Protein AF-A0A9D8V0B6-F1 (afdb_monomer)

Structure (mmCIF, N/CA/C/O backbone):
data_AF-A0A9D8V0B6-F1
#
_entry.id   AF-A0A9D8V0B6-F1
#
loop_
_atom_site.group_PDB
_atom_site.id
_atom_site.type_symbol
_atom_site.label_atom_id
_atom_site.label_alt_id
_atom_site.label_comp_id
_atom_site.label_asym_id
_atom_site.label_entity_id
_atom_site.label_seq_id
_atom_site.pdbx_PDB_ins_code
_atom_site.Cartn_x
_atom_site.Cartn_y
_atom_site.Cartn_z
_atom_site.occupancy
_atom_site.B_iso_or_equiv
_atom_site.auth_seq_id
_atom_site.auth_comp_id
_atom_site.auth_asym_id
_atom_site.auth_atom_id
_atom_site.pdbx_PDB_model_num
ATOM 1 N N . MET A 1 1 ? 6.590 4.695 -2.326 1.00 78.25 1 MET A N 1
ATOM 2 C CA . MET A 1 1 ? 5.845 3.616 -3.009 1.00 78.25 1 MET A CA 1
ATOM 3 C C . MET A 1 1 ? 5.943 3.702 -4.530 1.00 78.25 1 MET A C 1
ATOM 5 O O . MET A 1 1 ? 6.363 2.733 -5.137 1.00 78.25 1 MET A O 1
ATOM 9 N N . THR A 1 2 ? 5.655 4.849 -5.154 1.00 83.69 2 THR A N 1
ATOM 10 C CA . THR A 1 2 ? 5.760 5.031 -6.621 1.00 83.69 2 THR A CA 1
ATOM 11 C C . THR A 1 2 ? 7.143 4.721 -7.183 1.00 83.69 2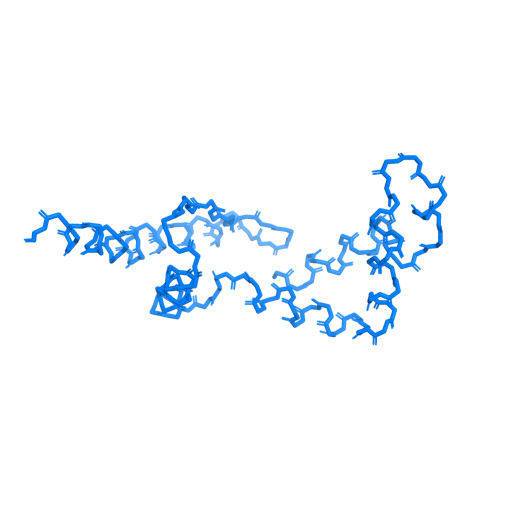 THR A C 1
ATOM 13 O O . THR A 1 2 ? 7.257 3.977 -8.146 1.00 83.69 2 THR A O 1
ATOM 16 N N . LYS A 1 3 ? 8.213 5.200 -6.534 1.00 84.50 3 LYS A N 1
ATOM 17 C CA . LYS A 1 3 ? 9.592 4.859 -6.926 1.00 84.50 3 LYS A CA 1
ATOM 18 C C . LYS A 1 3 ? 9.847 3.348 -6.923 1.00 84.50 3 LYS A C 1
ATOM 20 O O . LYS A 1 3 ? 10.489 2.849 -7.833 1.00 84.50 3 LYS A O 1
ATOM 25 N N . TYR A 1 4 ? 9.310 2.625 -5.939 1.00 84.69 4 TYR A N 1
ATOM 26 C CA . TYR A 1 4 ? 9.419 1.167 -5.890 1.00 84.69 4 TYR A CA 1
ATOM 27 C C . TYR A 1 4 ? 8.706 0.505 -7.078 1.00 84.69 4 TYR A C 1
ATOM 29 O O . TYR A 1 4 ? 9.312 -0.329 -7.742 1.00 84.69 4 TYR A O 1
ATOM 37 N N . LEU A 1 5 ? 7.483 0.930 -7.416 1.00 85.25 5 LEU A N 1
ATOM 38 C CA . LEU A 1 5 ? 6.803 0.442 -8.621 1.00 85.25 5 LEU A CA 1
ATOM 39 C C . LEU A 1 5 ? 7.656 0.661 -9.875 1.00 85.25 5 LEU A C 1
ATOM 41 O O . LEU A 1 5 ? 7.833 -0.269 -10.651 1.00 85.25 5 LEU A O 1
ATOM 45 N N . LEU A 1 6 ? 8.217 1.860 -10.054 1.00 84.00 6 LEU A N 1
ATOM 46 C CA . LEU A 1 6 ? 9.056 2.156 -11.219 1.00 84.00 6 LEU A CA 1
ATOM 47 C C . LEU A 1 6 ? 10.267 1.221 -11.299 1.00 84.00 6 LEU A C 1
ATOM 49 O O . LEU A 1 6 ? 10.571 0.731 -12.379 1.00 84.00 6 LEU A O 1
ATOM 53 N N . THR A 1 7 ? 10.900 0.899 -10.164 1.00 87.56 7 THR A N 1
ATOM 54 C CA . THR A 1 7 ? 11.999 -0.081 -10.159 1.00 87.56 7 THR A CA 1
ATOM 55 C C . THR A 1 7 ? 11.548 -1.480 -10.562 1.00 87.56 7 THR A C 1
ATOM 57 O O . THR A 1 7 ? 12.299 -2.173 -11.231 1.00 87.56 7 THR A O 1
ATOM 60 N N . VAL A 1 8 ? 10.330 -1.897 -10.200 1.00 86.06 8 VAL A N 1
ATOM 61 C CA . VAL A 1 8 ? 9.769 -3.191 -10.622 1.00 86.06 8 VAL A CA 1
ATOM 62 C C . VAL A 1 8 ? 9.477 -3.181 -12.123 1.00 86.06 8 VAL A C 1
ATOM 64 O O . VAL A 1 8 ? 9.855 -4.121 -12.817 1.00 86.06 8 VAL A O 1
ATOM 67 N N . LEU A 1 9 ? 8.855 -2.111 -12.627 1.00 84.19 9 LEU A N 1
ATOM 68 C CA . LEU A 1 9 ? 8.564 -1.945 -14.053 1.00 84.19 9 LEU A CA 1
ATOM 69 C C . LEU A 1 9 ? 9.837 -1.980 -14.902 1.00 84.19 9 LEU A C 1
ATOM 71 O O . LEU A 1 9 ? 9.864 -2.667 -15.919 1.00 84.19 9 LEU A O 1
ATOM 75 N N . ASP A 1 10 ? 10.884 -1.286 -14.454 1.00 84.69 10 ASP A N 1
ATOM 76 C CA . ASP A 1 10 ? 12.174 -1.259 -15.142 1.00 84.69 10 ASP A CA 1
ATOM 77 C C . ASP A 1 10 ? 12.919 -2.604 -14.997 1.00 84.69 10 ASP A C 1
ATOM 79 O O . ASP A 1 10 ? 13.452 -3.104 -15.980 1.00 84.69 10 ASP A O 1
ATOM 83 N N . HIS A 1 11 ? 12.928 -3.236 -13.814 1.00 86.75 11 HIS A N 1
ATOM 84 C CA . HIS A 1 11 ? 13.673 -4.483 -13.570 1.00 86.75 11 HIS A CA 1
ATOM 85 C C . HIS A 1 11 ? 13.161 -5.678 -14.381 1.00 86.75 11 HIS A C 1
ATOM 87 O O . HIS A 1 11 ? 13.962 -6.470 -14.868 1.00 86.75 11 HIS A O 1
ATOM 93 N N . TYR A 1 12 ? 11.841 -5.813 -14.507 1.00 85.06 12 TYR A N 1
ATOM 94 C CA . TYR A 1 12 ? 11.217 -6.889 -15.284 1.00 85.06 12 TYR A CA 1
ATOM 95 C C . TYR A 1 12 ? 10.964 -6.503 -16.744 1.00 85.06 12 TYR A C 1
ATOM 97 O O . TYR A 1 12 ? 10.390 -7.294 -17.493 1.00 85.06 12 TYR A O 1
ATOM 105 N N . GLU A 1 13 ? 11.358 -5.287 -17.134 1.00 85.19 13 GLU A N 1
ATOM 106 C CA . GLU A 1 13 ? 11.129 -4.735 -18.466 1.00 85.19 13 GLU A CA 1
ATOM 107 C C . GLU A 1 13 ? 9.648 -4.838 -18.876 1.00 85.19 13 GLU A C 1
ATOM 109 O O . GLU A 1 13 ? 9.316 -5.198 -19.998 1.00 85.19 13 GLU A O 1
ATOM 114 N N . PHE A 1 14 ? 8.723 -4.502 -17.970 1.00 80.56 14 PHE A N 1
ATOM 115 C CA . PHE A 1 14 ? 7.275 -4.698 -18.165 1.00 80.56 14 PHE A CA 1
ATOM 116 C C . PHE A 1 14 ? 6.667 -3.940 -19.362 1.00 80.56 14 PHE A C 1
ATOM 118 O O . PHE A 1 14 ? 5.504 -4.149 -19.681 1.00 80.56 14 PHE A O 1
ATOM 125 N N . ALA A 1 15 ? 7.421 -3.051 -20.014 1.00 77.50 15 ALA A N 1
ATOM 126 C CA . ALA A 1 15 ? 7.031 -2.376 -21.254 1.00 77.50 15 ALA A CA 1
ATOM 127 C C . ALA A 1 15 ? 7.622 -3.030 -22.529 1.00 77.50 15 ALA A C 1
ATOM 129 O O . ALA A 1 15 ? 7.427 -2.506 -23.632 1.00 77.50 15 ALA A O 1
ATOM 130 N N . GLY A 1 16 ? 8.374 -4.124 -22.389 1.00 78.81 16 GLY A N 1
ATOM 131 C CA . GLY A 1 16 ? 8.965 -4.903 -23.477 1.00 78.81 16 GLY A CA 1
ATOM 132 C C . GLY A 1 16 ? 7.979 -5.898 -24.094 1.00 78.81 16 GLY A C 1
ATOM 133 O O . GLY A 1 16 ? 6.979 -6.268 -23.484 1.00 78.81 16 GLY A O 1
ATOM 134 N N . ASP A 1 17 ? 8.250 -6.330 -25.326 1.00 81.25 17 ASP A N 1
ATOM 135 C CA . ASP A 1 17 ? 7.358 -7.246 -26.054 1.00 81.25 17 ASP A CA 1
ATOM 136 C C . ASP A 1 17 ? 7.561 -8.726 -25.676 1.00 81.25 17 ASP A C 1
ATOM 138 O O . ASP A 1 17 ? 6.714 -9.558 -25.986 1.00 81.25 17 ASP A O 1
ATOM 142 N N . HIS A 1 18 ? 8.626 -9.065 -24.938 1.00 82.94 18 HIS A N 1
ATOM 143 C CA . HIS A 1 18 ? 8.968 -10.446 -24.562 1.00 82.94 18 HIS A CA 1
ATOM 144 C C . HIS A 1 18 ? 7.928 -11.132 -23.671 1.00 82.94 18 HIS A C 1
ATOM 146 O O . HIS A 1 18 ? 7.881 -12.359 -23.635 1.00 82.94 18 HIS A O 1
ATOM 152 N N . LEU A 1 19 ? 7.095 -10.369 -22.956 1.00 82.44 19 LEU A N 1
ATOM 153 C CA . LEU A 1 19 ? 6.037 -10.929 -22.110 1.00 82.44 19 LEU A CA 1
ATOM 154 C C . LEU A 1 19 ? 4.848 -11.465 -22.918 1.00 82.44 19 LEU A C 1
ATOM 156 O O . LEU A 1 19 ? 4.150 -12.348 -22.430 1.00 82.44 19 LEU A O 1
ATOM 160 N N . LYS A 1 20 ? 4.632 -10.980 -24.149 1.00 80.00 20 LYS A N 1
ATOM 161 C CA . LYS A 1 20 ? 3.530 -11.437 -25.017 1.00 80.00 20 LYS A CA 1
ATOM 162 C C . LYS A 1 20 ? 3.723 -12.882 -25.471 1.00 80.00 20 LYS A C 1
ATOM 164 O O . LYS A 1 20 ? 2.763 -13.641 -25.531 1.00 80.00 20 LYS A O 1
ATOM 169 N N . ASP A 1 21 ? 4.969 -13.253 -25.746 1.00 81.25 21 ASP A N 1
ATOM 170 C CA . ASP A 1 21 ? 5.330 -14.583 -26.241 1.00 81.25 21 ASP A CA 1
ATOM 171 C C . ASP A 1 21 ? 5.704 -15.555 -25.106 1.00 81.25 21 ASP A C 1
ATOM 173 O O . ASP A 1 21 ? 5.956 -16.742 -25.335 1.00 81.25 21 ASP A O 1
ATOM 177 N N . ALA A 1 22 ? 5.753 -15.067 -23.862 1.00 84.19 22 ALA A N 1
ATOM 178 C CA . ALA A 1 22 ? 6.090 -15.865 -22.695 1.00 84.19 22 ALA A CA 1
ATOM 179 C C . ALA A 1 22 ? 4.871 -16.657 -22.202 1.00 84.19 22 ALA A C 1
ATOM 181 O O . ALA A 1 22 ? 3.872 -16.101 -21.746 1.00 84.19 22 ALA A O 1
ATOM 182 N N . LYS A 1 23 ? 4.987 -17.989 -22.235 1.00 88.00 23 LYS A N 1
ATOM 183 C CA . LYS A 1 23 ? 3.933 -18.905 -21.785 1.00 88.00 23 LYS A CA 1
ATOM 184 C C . LYS A 1 23 ? 3.531 -18.627 -20.332 1.00 88.00 23 LYS A C 1
ATOM 186 O O . LYS A 1 23 ? 4.364 -18.734 -19.431 1.00 88.00 23 LYS A O 1
ATOM 191 N N . GLY A 1 24 ? 2.248 -18.361 -20.104 1.00 85.94 24 GLY A N 1
ATOM 192 C CA . GLY A 1 24 ? 1.682 -18.037 -18.790 1.00 85.94 24 GLY A CA 1
ATOM 193 C C . GLY A 1 24 ? 1.780 -16.558 -18.399 1.00 85.94 24 GLY A C 1
ATOM 194 O O . GLY A 1 24 ? 1.358 -16.203 -17.299 1.00 85.94 24 GLY A O 1
ATOM 195 N N . TYR A 1 25 ? 2.332 -15.707 -19.267 1.00 82.81 25 TYR A N 1
ATOM 196 C CA . TYR A 1 25 ? 2.457 -14.261 -19.069 1.00 82.81 25 TYR A CA 1
ATOM 197 C C . TYR A 1 25 ? 1.655 -13.453 -20.096 1.00 82.81 25 TYR A C 1
ATOM 199 O O . TYR A 1 25 ? 1.771 -12.231 -20.142 1.00 82.81 25 TYR A O 1
ATOM 207 N N . GLU A 1 26 ? 0.779 -14.102 -20.862 1.00 81.31 26 GLU A N 1
ATOM 208 C CA . GLU A 1 26 ? 0.013 -13.492 -21.951 1.00 81.31 26 GLU A CA 1
ATOM 209 C C . GLU A 1 26 ? -0.819 -12.294 -21.456 1.00 81.31 26 GLU A C 1
ATOM 211 O O . GLU A 1 26 ? -0.873 -11.258 -22.115 1.00 81.31 26 GLU A O 1
ATOM 216 N N . ALA A 1 27 ? -1.373 -12.378 -20.238 1.00 78.69 27 ALA A N 1
ATOM 217 C CA . ALA A 1 27 ? -2.112 -11.285 -19.595 1.00 78.69 27 ALA A CA 1
ATOM 218 C C . ALA A 1 27 ? -1.253 -10.033 -19.318 1.00 78.69 27 ALA A C 1
ATOM 220 O O . ALA A 1 27 ? -1.772 -8.918 -19.259 1.00 78.69 27 ALA A O 1
ATOM 221 N N . TYR A 1 28 ? 0.066 -10.188 -19.161 1.00 75.31 28 TYR A N 1
ATOM 222 C CA . TYR A 1 28 ? 0.980 -9.050 -19.061 1.00 75.31 28 TYR A CA 1
ATOM 223 C C . TYR A 1 28 ? 1.244 -8.401 -20.420 1.00 75.31 28 TYR A C 1
ATOM 225 O O . TYR A 1 28 ? 1.585 -7.224 -20.456 1.00 75.31 28 TYR A O 1
ATOM 233 N N . GLY A 1 29 ? 1.031 -9.115 -21.528 1.00 71.50 29 GLY A N 1
ATOM 234 C CA . GLY A 1 29 ? 1.070 -8.552 -22.876 1.00 71.50 29 GLY A CA 1
ATOM 235 C C . GLY A 1 29 ? 0.051 -7.427 -23.081 1.00 71.50 29 GLY A C 1
ATOM 236 O O . GLY A 1 29 ? 0.397 -6.383 -23.630 1.00 71.50 29 GLY A O 1
ATOM 237 N N . ASP A 1 30 ? -1.166 -7.590 -22.557 1.00 69.88 30 ASP A N 1
ATOM 238 C CA . ASP A 1 30 ? -2.192 -6.536 -22.556 1.00 69.88 30 ASP A CA 1
ATOM 239 C C . ASP A 1 30 ? -1.831 -5.398 -21.585 1.00 69.88 30 ASP A C 1
ATOM 241 O O . ASP A 1 30 ? -2.059 -4.216 -21.861 1.00 69.88 30 ASP A O 1
ATOM 245 N N . ALA A 1 31 ? -1.198 -5.739 -20.456 1.00 68.88 31 ALA A N 1
ATOM 246 C CA . ALA A 1 31 ? -0.706 -4.754 -19.498 1.00 68.88 31 ALA A CA 1
ATOM 247 C C . ALA A 1 31 ? 0.432 -3.888 -20.075 1.00 68.88 31 ALA A C 1
ATOM 249 O O . ALA A 1 31 ? 0.512 -2.711 -19.732 1.00 68.88 31 ALA A O 1
ATOM 250 N N . VAL A 1 32 ? 1.271 -4.419 -20.975 1.00 72.62 32 VAL A N 1
ATOM 251 C CA . VAL A 1 32 ? 2.339 -3.674 -21.673 1.00 72.62 32 VAL A CA 1
ATOM 252 C C . VAL A 1 32 ? 1.759 -2.513 -22.482 1.00 72.62 32 VAL A C 1
ATOM 254 O O . VAL A 1 32 ? 2.273 -1.396 -22.404 1.00 72.62 32 VAL A O 1
ATOM 257 N N . GLU A 1 33 ? 0.677 -2.745 -23.230 1.00 73.62 33 GLU A N 1
ATOM 258 C CA . GLU A 1 33 ? 0.026 -1.696 -24.028 1.00 73.62 33 GLU A CA 1
ATOM 259 C C . GLU A 1 33 ? -0.563 -0.601 -23.129 1.00 73.62 33 GLU A C 1
ATOM 261 O O . GLU A 1 33 ? -0.374 0.590 -23.390 1.00 73.62 33 GLU A O 1
ATOM 266 N N . ALA A 1 34 ? -1.181 -0.984 -22.006 1.00 73.00 34 ALA A N 1
ATOM 267 C CA . ALA A 1 34 ? -1.639 -0.031 -20.999 1.00 73.00 34 ALA A CA 1
ATOM 268 C C . ALA A 1 34 ? -0.468 0.767 -20.390 1.00 73.00 34 ALA A C 1
ATOM 270 O O . ALA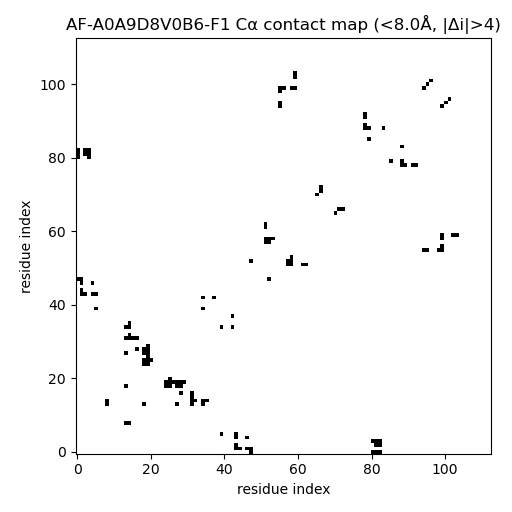 A 1 34 ? -0.538 1.991 -20.295 1.00 73.00 34 ALA A O 1
ATOM 271 N N . ILE A 1 35 ? 0.641 0.110 -20.036 1.00 74.50 35 ILE A N 1
ATOM 272 C CA . ILE A 1 35 ? 1.841 0.757 -19.480 1.00 74.50 35 ILE A CA 1
ATOM 273 C C . ILE A 1 35 ? 2.436 1.766 -20.472 1.00 74.50 35 ILE A C 1
ATOM 275 O O . ILE A 1 35 ? 2.818 2.869 -20.069 1.00 74.50 35 ILE A O 1
ATOM 279 N N . ARG A 1 36 ? 2.488 1.422 -21.766 1.00 75.19 36 ARG A N 1
ATOM 280 C CA . ARG A 1 36 ? 2.941 2.326 -22.836 1.00 75.19 36 ARG A CA 1
ATOM 281 C C . ARG A 1 36 ? 2.005 3.527 -22.989 1.00 75.19 36 ARG A C 1
ATOM 283 O O . ARG A 1 36 ? 2.492 4.648 -23.116 1.00 75.19 36 ARG A O 1
ATOM 290 N N . ALA A 1 37 ? 0.690 3.310 -22.927 1.00 79.44 37 ALA A N 1
ATOM 291 C CA . ALA A 1 37 ? -0.315 4.362 -23.078 1.00 79.44 37 ALA A CA 1
ATOM 292 C C . ALA A 1 37 ? -0.367 5.341 -21.889 1.00 79.44 37 ALA A C 1
ATOM 294 O O . ALA A 1 37 ? -0.445 6.551 -22.094 1.00 79.44 37 ALA A O 1
ATOM 295 N N . PHE A 1 38 ? -0.311 4.842 -20.650 1.00 76.88 38 PHE A N 1
ATOM 296 C CA . PHE A 1 38 ? -0.369 5.672 -19.438 1.00 76.88 38 PHE A CA 1
ATOM 297 C C . PHE A 1 38 ? 0.967 6.341 -19.091 1.00 76.88 38 PHE A C 1
ATOM 299 O O . PHE A 1 38 ? 0.995 7.321 -18.341 1.00 76.88 38 PHE A O 1
ATOM 306 N N . GLY A 1 39 ? 2.080 5.811 -19.605 1.00 78.12 39 GLY A N 1
ATOM 307 C CA . GLY A 1 39 ? 3.421 6.248 -19.238 1.00 78.12 39 GLY A CA 1
ATOM 308 C C . GLY A 1 39 ? 3.757 5.986 -17.761 1.00 78.12 39 GLY A C 1
ATOM 309 O O . GLY A 1 39 ? 2.930 5.555 -16.952 1.00 78.12 39 GLY A O 1
ATOM 310 N N . LYS A 1 40 ? 5.010 6.259 -17.376 1.00 73.31 40 LYS A N 1
ATOM 311 C CA . LYS A 1 40 ? 5.510 5.998 -16.010 1.00 73.31 40 LYS A CA 1
ATOM 312 C C . LYS A 1 40 ? 4.724 6.757 -14.933 1.00 73.31 40 LYS A C 1
ATOM 314 O O . LYS A 1 40 ? 4.488 6.229 -13.848 1.00 73.31 40 LYS A O 1
ATOM 319 N N . GLU A 1 41 ? 4.314 7.984 -15.234 1.00 78.19 41 GLU A N 1
ATOM 320 C CA . GLU A 1 41 ? 3.593 8.865 -14.309 1.00 78.19 41 GLU A CA 1
ATOM 321 C C . GLU A 1 41 ? 2.147 8.410 -14.097 1.00 78.19 41 GLU A C 1
ATOM 323 O O . GLU A 1 41 ? 1.706 8.314 -12.950 1.00 78.19 41 GLU A O 1
ATOM 328 N N . GLY A 1 42 ? 1.438 8.044 -15.171 1.00 82.69 42 GLY A N 1
ATOM 329 C CA . GLY A 1 42 ? 0.077 7.515 -15.086 1.00 82.69 42 GLY A CA 1
ATOM 330 C C . GLY A 1 42 ? 0.024 6.181 -14.343 1.00 82.69 42 GLY A C 1
ATOM 331 O O . GLY A 1 42 ? -0.828 5.994 -13.477 1.00 82.69 42 GLY A O 1
ATOM 332 N N . MET A 1 43 ? 0.994 5.294 -1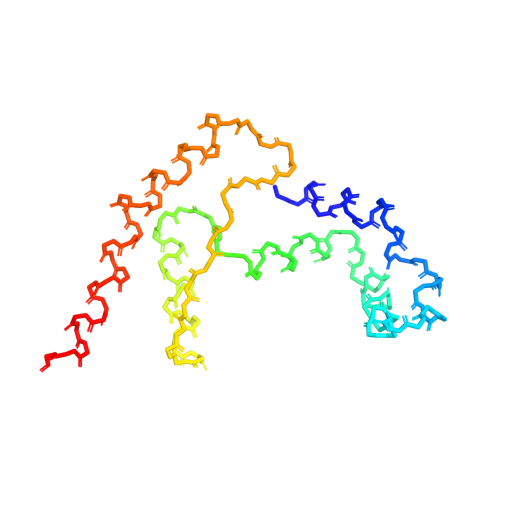4.583 1.00 80.50 43 MET A N 1
ATOM 333 C CA . MET A 1 43 ? 1.115 4.037 -13.834 1.00 80.50 43 MET A CA 1
ATOM 334 C C . MET A 1 43 ? 1.383 4.270 -12.346 1.00 80.50 43 MET A C 1
ATOM 336 O O . MET A 1 43 ? 0.782 3.615 -11.496 1.00 80.50 43 MET A O 1
ATOM 340 N N . ALA A 1 44 ? 2.264 5.214 -12.009 1.00 81.31 44 ALA A N 1
ATOM 341 C CA . 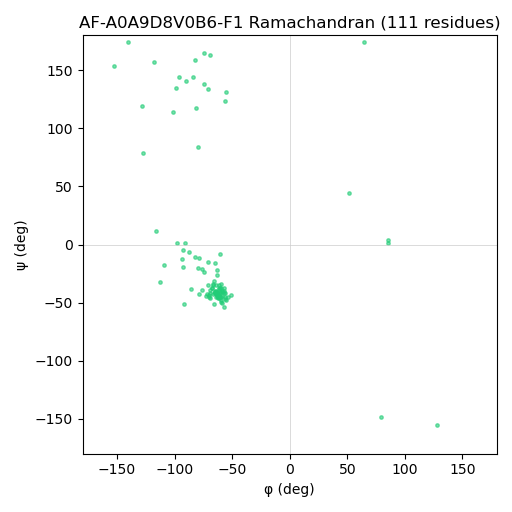ALA A 1 44 ? 2.546 5.565 -10.622 1.00 81.31 44 ALA A CA 1
ATOM 342 C C . ALA A 1 44 ? 1.313 6.144 -9.908 1.00 81.31 44 ALA A C 1
ATOM 344 O O . AL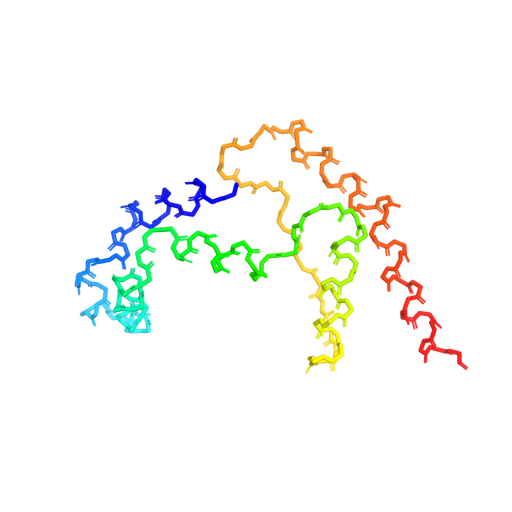A A 1 44 ? 1.063 5.790 -8.753 1.00 81.31 44 ALA A O 1
ATOM 345 N N . ALA A 1 45 ? 0.547 7.001 -10.588 1.00 82.56 45 ALA A N 1
ATOM 346 C CA . ALA A 1 45 ? -0.696 7.563 -10.069 1.00 82.56 45 ALA A CA 1
ATOM 347 C C . ALA A 1 45 ? -1.766 6.478 -9.875 1.00 82.56 45 ALA A C 1
ATOM 349 O O . ALA A 1 45 ? -2.278 6.326 -8.769 1.00 82.56 45 ALA A O 1
ATOM 350 N N . GLY A 1 46 ? -2.023 5.659 -10.899 1.00 83.69 46 GLY A N 1
ATOM 351 C CA . GLY A 1 46 ? -3.001 4.572 -10.826 1.00 83.69 46 GLY A CA 1
ATOM 352 C C . GLY A 1 46 ? -2.661 3.546 -9.744 1.00 83.69 46 GLY A C 1
ATOM 353 O O . GLY A 1 46 ? -3.531 3.126 -8.985 1.00 83.69 46 GLY A O 1
ATOM 354 N N . TYR A 1 47 ? -1.379 3.201 -9.604 1.00 82.88 47 TYR A N 1
ATOM 355 C CA . TYR A 1 47 ? -0.913 2.328 -8.529 1.00 82.88 47 TYR A CA 1
ATOM 356 C C . TYR A 1 47 ? -1.161 2.926 -7.140 1.00 82.88 47 TYR A C 1
ATOM 358 O O . TYR A 1 47 ? -1.605 2.217 -6.241 1.00 82.88 47 TYR A O 1
ATOM 366 N N . LEU A 1 48 ? -0.904 4.224 -6.944 1.00 84.44 48 LEU A N 1
ATOM 367 C CA . LEU A 1 48 ? -1.237 4.879 -5.679 1.00 84.44 48 LEU A CA 1
ATOM 368 C C . LEU A 1 48 ? -2.745 4.880 -5.424 1.00 84.44 48 LEU A C 1
ATOM 370 O O . LEU A 1 48 ? -3.152 4.562 -4.309 1.00 84.44 48 LEU A O 1
ATOM 374 N N . ASP A 1 49 ? -3.562 5.170 -6.432 1.00 84.81 49 ASP A N 1
ATOM 375 C CA . ASP A 1 49 ? -5.021 5.236 -6.300 1.00 84.81 49 ASP A CA 1
ATOM 376 C C . ASP A 1 49 ? -5.642 3.907 -5.854 1.00 84.81 49 ASP A C 1
ATOM 378 O O . ASP A 1 49 ? -6.553 3.889 -5.020 1.00 84.81 49 ASP A O 1
ATOM 382 N N . VAL A 1 50 ? -5.116 2.774 -6.332 1.00 84.12 50 VAL A N 1
ATOM 383 C CA . VAL A 1 50 ? -5.596 1.450 -5.899 1.00 84.12 50 VAL A CA 1
ATOM 384 C C . VAL A 1 50 ? -5.040 1.020 -4.538 1.00 84.12 50 VAL A C 1
ATOM 386 O O . VAL A 1 50 ? -5.554 0.082 -3.923 1.00 84.12 50 VAL A O 1
ATOM 389 N N . THR A 1 51 ? -4.043 1.715 -3.991 1.00 87.19 51 THR A N 1
ATOM 390 C CA . THR A 1 51 ? -3.511 1.429 -2.650 1.00 87.19 51 THR A CA 1
ATOM 391 C C . THR A 1 51 ? -4.239 2.231 -1.572 1.00 87.19 51 THR A C 1
ATOM 393 O O . THR A 1 51 ? -4.560 3.406 -1.734 1.00 87.19 51 THR A O 1
ATOM 396 N N . ALA A 1 52 ? -4.500 1.609 -0.421 1.00 90.88 52 ALA A N 1
ATOM 397 C CA . ALA A 1 52 ? -5.000 2.340 0.740 1.00 90.88 52 ALA A CA 1
ATOM 398 C C . ALA A 1 52 ? -3.827 3.053 1.434 1.00 90.88 52 ALA A C 1
ATOM 400 O O . ALA A 1 52 ? -3.238 2.519 2.371 1.00 90.88 52 ALA A O 1
ATOM 401 N N . TRP A 1 53 ? -3.465 4.238 0.938 1.00 92.81 53 TRP A N 1
ATOM 402 C CA . TRP A 1 53 ? -2.404 5.083 1.495 1.00 92.81 53 TRP A CA 1
ATOM 403 C C . TRP A 1 53 ? -2.952 6.437 1.978 1.00 92.81 53 TRP A C 1
ATOM 405 O O . TRP A 1 53 ? -4.011 6.887 1.527 1.00 92.81 53 TRP A O 1
ATOM 415 N N . GLY A 1 54 ? -2.226 7.078 2.899 1.00 94.00 54 GLY A N 1
ATOM 416 C CA . GLY A 1 54 ? -2.572 8.388 3.459 1.00 94.00 54 GLY A CA 1
ATOM 417 C C . GLY A 1 54 ? -2.588 8.403 4.987 1.00 94.00 54 GLY A C 1
ATOM 418 O O . GLY A 1 54 ? -1.922 7.591 5.635 1.00 94.00 54 GLY A O 1
ATOM 419 N N . THR A 1 55 ? -3.346 9.337 5.562 1.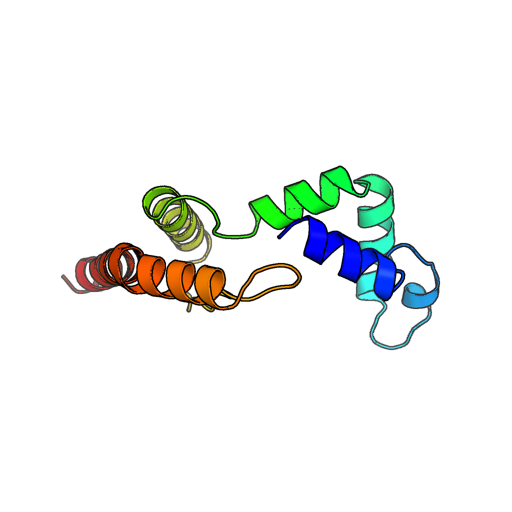00 97.06 55 THR A N 1
ATOM 420 C CA . THR A 1 55 ? -3.637 9.364 7.004 1.00 97.06 55 THR A CA 1
ATOM 421 C C . THR A 1 55 ? -4.556 8.198 7.396 1.00 97.06 55 THR A C 1
ATOM 423 O O . THR A 1 55 ? -5.203 7.608 6.522 1.00 97.06 55 THR A O 1
ATOM 426 N N . PRO A 1 56 ? -4.661 7.849 8.693 1.00 97.50 56 PRO A N 1
ATOM 427 C CA . PRO A 1 56 ? -5.609 6.835 9.147 1.00 97.50 56 PRO A CA 1
ATOM 428 C C . PRO A 1 56 ? -7.037 7.079 8.644 1.00 97.50 56 PRO A C 1
ATOM 430 O O . PRO A 1 56 ? -7.664 6.154 8.139 1.00 97.50 56 PRO A O 1
ATOM 433 N N . GLU A 1 57 ? -7.519 8.321 8.681 1.00 97.19 57 GLU A N 1
ATOM 434 C CA . GLU A 1 57 ? -8.864 8.705 8.236 1.00 97.19 57 GLU A CA 1
ATOM 435 C C . GLU A 1 57 ? -9.058 8.433 6.739 1.00 97.19 57 GLU A C 1
ATOM 437 O O . GLU A 1 57 ? -10.058 7.846 6.333 1.00 97.19 57 GLU A O 1
ATOM 442 N N . GLN A 1 58 ? -8.065 8.782 5.916 1.00 96.06 58 GLN A N 1
ATOM 443 C CA . GLN A 1 58 ? -8.104 8.535 4.473 1.00 96.06 58 GLN A CA 1
ATOM 444 C C . GLN A 1 58 ? -8.071 7.043 4.129 1.00 96.06 58 GLN A C 1
ATOM 446 O O . GLN A 1 58 ? -8.643 6.630 3.119 1.00 96.06 58 GLN A O 1
ATOM 451 N N . ILE A 1 59 ? -7.357 6.240 4.921 1.00 96.12 59 ILE A N 1
ATOM 452 C CA . ILE A 1 59 ? -7.289 4.784 4.753 1.00 96.12 59 ILE A CA 1
ATOM 453 C C . ILE A 1 59 ? -8.635 4.153 5.115 1.00 96.12 59 ILE A C 1
ATOM 455 O O . ILE A 1 59 ? -9.142 3.319 4.365 1.00 96.12 59 ILE A O 1
ATOM 459 N N . ILE A 1 60 ? -9.223 4.581 6.232 1.00 95.00 60 ILE A N 1
ATOM 460 C CA . ILE A 1 60 ? -10.549 4.167 6.693 1.00 95.00 60 ILE A CA 1
ATOM 461 C C . ILE A 1 60 ? -11.588 4.469 5.603 1.00 95.00 60 ILE A C 1
ATOM 463 O O . ILE A 1 60 ? -12.246 3.551 5.126 1.00 95.00 60 ILE A O 1
ATOM 467 N N . GLU A 1 61 ? -11.662 5.704 5.106 1.00 94.00 61 GLU A N 1
ATOM 468 C CA . GLU A 1 61 ? -12.602 6.087 4.040 1.00 94.00 61 GLU A CA 1
ATOM 469 C C . GLU A 1 61 ? -12.456 5.216 2.776 1.00 94.00 61 GLU A C 1
ATOM 471 O O . GLU A 1 61 ? -13.444 4.782 2.180 1.00 94.00 61 GLU A O 1
ATOM 476 N N . LYS A 1 62 ? -11.219 4.901 2.367 1.00 94.31 62 LYS A N 1
ATOM 477 C CA . LYS A 1 62 ? -10.965 4.021 1.213 1.00 94.31 62 LYS A CA 1
ATOM 478 C C . LYS A 1 62 ? -11.479 2.604 1.446 1.00 94.31 62 LYS A C 1
ATOM 480 O O . LYS A 1 62 ? -12.026 2.009 0.519 1.00 94.31 62 LYS A O 1
ATOM 485 N N . TYR A 1 63 ? -11.313 2.056 2.649 1.00 93.56 63 TYR A N 1
ATOM 486 C CA . TYR A 1 63 ? -11.871 0.745 2.974 1.00 93.56 63 TYR A CA 1
ATOM 487 C C . TYR A 1 63 ? -13.401 0.761 3.016 1.00 93.56 63 TYR A C 1
ATOM 489 O O . TYR A 1 63 ? -13.992 -0.182 2.502 1.00 93.56 63 TYR A O 1
ATOM 497 N N . GLN A 1 64 ? -14.039 1.831 3.509 1.00 90.75 64 GLN A N 1
ATOM 498 C CA . GLN A 1 64 ? -15.507 1.973 3.459 1.00 90.75 64 GLN A CA 1
ATOM 499 C C . GLN A 1 64 ? -16.015 1.925 2.023 1.00 90.75 64 GLN A C 1
ATOM 501 O O . GLN A 1 64 ? -16.868 1.107 1.698 1.00 90.75 64 GLN A O 1
ATOM 506 N N . LYS A 1 65 ? -15.416 2.728 1.140 1.00 91.62 65 LYS A N 1
ATOM 507 C CA . LYS A 1 65 ? -15.772 2.750 -0.285 1.00 91.62 65 LYS A CA 1
ATOM 508 C C . LYS A 1 65 ? -15.629 1.376 -0.937 1.00 91.62 65 LYS A C 1
ATOM 510 O O . LYS A 1 65 ? -16.484 0.964 -1.710 1.00 91.62 65 LYS A O 1
ATOM 515 N N . ARG A 1 66 ? -14.557 0.640 -0.625 1.00 91.69 66 ARG A N 1
ATOM 516 C CA . ARG A 1 66 ? -14.360 -0.730 -1.138 1.00 91.69 66 ARG A CA 1
ATOM 517 C C . ARG A 1 66 ? -15.414 -1.685 -0.610 1.00 91.69 66 ARG A C 1
ATOM 519 O O . ARG A 1 66 ? -15.896 -2.515 -1.363 1.00 91.69 66 ARG A O 1
ATOM 526 N N . TYR A 1 67 ? -15.779 -1.545 0.654 1.00 89.00 67 TYR A N 1
ATOM 527 C CA . TYR A 1 67 ? -16.783 -2.378 1.291 1.00 89.00 67 TYR A CA 1
ATOM 528 C C . TYR A 1 67 ? -18.179 -2.167 0.706 1.00 89.00 67 TYR A C 1
ATOM 530 O O . TYR A 1 67 ? -18.873 -3.131 0.402 1.00 89.00 67 TYR A O 1
ATOM 538 N N . GLU A 1 68 ? -18.564 -0.916 0.461 1.00 89.62 68 GLU A N 1
ATOM 539 C CA . GLU A 1 68 ? -19.820 -0.576 -0.218 1.00 89.62 68 GLU A CA 1
ATOM 540 C C . GLU A 1 68 ? -19.902 -1.164 -1.634 1.00 89.62 68 GLU A C 1
ATOM 542 O O . GLU A 1 68 ? -20.981 -1.539 -2.085 1.00 89.62 68 GLU A O 1
ATOM 547 N N . LEU A 1 69 ? -18.764 -1.263 -2.328 1.00 91.25 69 LEU A N 1
ATOM 548 C CA . LEU A 1 69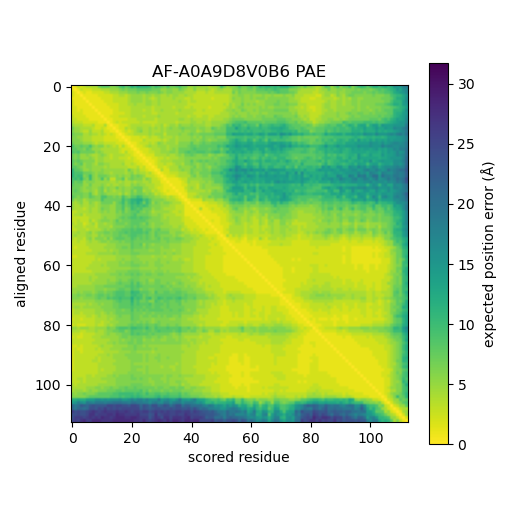 ? -18.689 -1.773 -3.698 1.00 91.25 69 LEU A CA 1
ATOM 549 C C . LEU A 1 69 ? -18.582 -3.301 -3.784 1.00 91.25 69 LEU A C 1
ATOM 551 O O . LEU A 1 69 ? -19.135 -3.895 -4.706 1.00 91.25 69 LEU A O 1
ATOM 555 N N . LEU A 1 70 ? -17.829 -3.930 -2.877 1.00 90.19 70 LEU A N 1
ATOM 556 C CA . LEU A 1 70 ? -17.415 -5.335 -2.981 1.00 90.19 70 LEU A CA 1
ATOM 557 C C . LEU A 1 70 ? -18.113 -6.257 -1.972 1.00 90.19 70 LEU A C 1
ATOM 559 O O . LEU A 1 70 ? -18.105 -7.470 -2.167 1.00 90.19 70 LEU A O 1
ATOM 563 N N . GLY A 1 71 ? -18.710 -5.711 -0.909 1.00 87.06 71 GLY A N 1
ATOM 564 C CA . GLY A 1 71 ? -19.182 -6.492 0.234 1.00 87.06 71 GLY A CA 1
ATOM 565 C C . GLY A 1 71 ? -18.045 -6.868 1.188 1.00 87.06 71 GLY A C 1
ATOM 566 O O . GLY A 1 71 ? -17.090 -6.111 1.350 1.00 87.06 71 GLY A O 1
ATOM 567 N N . ASP A 1 72 ? -18.163 -8.024 1.843 1.00 87.19 72 ASP A N 1
ATOM 568 C CA . ASP A 1 72 ? -17.180 -8.507 2.819 1.00 87.19 72 ASP A CA 1
ATOM 569 C C . ASP A 1 72 ? -15.865 -8.944 2.159 1.00 87.19 72 ASP A C 1
ATOM 571 O O . ASP A 1 72 ? -15.860 -9.683 1.174 1.00 87.19 72 ASP A O 1
ATOM 575 N N . PHE A 1 73 ? -14.736 -8.514 2.729 1.00 87.88 73 PHE A N 1
ATOM 576 C CA . PHE A 1 73 ? -13.399 -8.932 2.308 1.00 87.88 73 PHE A CA 1
ATOM 577 C C . PHE A 1 73 ? -12.389 -8.854 3.454 1.00 87.88 73 PHE A C 1
ATOM 579 O O . PHE A 1 73 ? -12.489 -8.008 4.344 1.00 87.88 73 PHE A O 1
ATOM 586 N N . ASP A 1 74 ? -11.354 -9.687 3.364 1.00 88.00 74 ASP A N 1
ATOM 587 C CA . ASP A 1 74 ? -10.181 -9.595 4.226 1.00 88.00 74 ASP A CA 1
ATOM 588 C C . ASP A 1 74 ? -9.178 -8.567 3.695 1.00 88.00 74 ASP A C 1
ATOM 590 O O . ASP A 1 74 ? -8.947 -8.433 2.490 1.00 88.00 74 ASP A O 1
ATOM 594 N N . ILE A 1 75 ? -8.522 -7.858 4.613 1.00 89.12 75 ILE A N 1
ATOM 595 C CA . ILE A 1 75 ? -7.448 -6.916 4.286 1.00 89.12 75 ILE A CA 1
ATOM 596 C C . ILE A 1 75 ? -6.075 -7.549 4.495 1.00 89.12 75 ILE A C 1
ATOM 598 O O . ILE A 1 75 ? -5.795 -8.134 5.537 1.00 89.12 75 ILE A O 1
ATOM 602 N N . ASN A 1 76 ? -5.176 -7.349 3.530 1.00 90.94 76 ASN A N 1
ATOM 603 C CA . ASN A 1 76 ? -3.773 -7.753 3.626 1.00 90.94 76 ASN A CA 1
ATOM 604 C C . ASN A 1 76 ? -2.840 -6.563 3.315 1.00 90.94 76 ASN A C 1
ATOM 606 O O . ASN A 1 76 ? -2.370 -6.419 2.183 1.00 90.94 76 ASN A O 1
ATOM 610 N N . PRO A 1 77 ? -2.622 -5.644 4.275 1.00 91.75 77 PRO A N 1
ATOM 611 C CA . PRO A 1 77 ? -1.798 -4.459 4.056 1.00 91.75 77 PRO A CA 1
ATOM 612 C C . PRO A 1 77 ? -0.297 -4.788 4.024 1.00 91.75 77 PRO A C 1
ATOM 614 O O . PRO A 1 77 ? 0.221 -5.511 4.873 1.00 91.75 77 PRO A O 1
ATOM 617 N N . CYS A 1 78 ? 0.431 -4.180 3.083 1.00 92.88 78 CYS A N 1
ATOM 618 C CA . CYS A 1 78 ? 1.890 -4.260 3.000 1.00 92.88 78 CYS A CA 1
ATOM 619 C C . CYS A 1 78 ? 2.535 -2.978 3.551 1.00 92.88 78 CYS A C 1
ATOM 621 O O . CYS A 1 78 ? 2.400 -1.904 2.964 1.00 92.88 78 CYS A O 1
ATOM 623 N N . PHE A 1 79 ? 3.261 -3.089 4.667 1.00 94.88 79 PHE A N 1
ATOM 624 C CA . PHE A 1 79 ? 3.921 -1.945 5.320 1.00 94.88 79 PHE A CA 1
ATOM 625 C C . PHE A 1 79 ? 5.379 -1.743 4.899 1.00 94.88 79 PHE A C 1
ATOM 627 O O . PHE A 1 79 ? 5.966 -0.703 5.196 1.00 94.88 79 PHE A O 1
ATOM 634 N N . ARG A 1 80 ? 5.980 -2.724 4.215 1.00 93.88 80 ARG A N 1
ATOM 635 C CA . ARG A 1 80 ? 7.390 -2.694 3.823 1.00 93.88 80 ARG A CA 1
ATOM 636 C C . ARG A 1 80 ? 7.548 -2.963 2.333 1.00 93.88 80 ARG A C 1
ATOM 638 O O . ARG A 1 80 ? 7.221 -4.037 1.849 1.00 93.88 80 ARG A O 1
ATOM 645 N N . PHE A 1 81 ? 8.107 -1.992 1.626 1.00 90.62 81 PHE A N 1
ATOM 646 C CA . PHE A 1 81 ? 8.368 -2.037 0.187 1.00 90.62 81 PHE A CA 1
ATOM 647 C C . PHE A 1 81 ? 9.722 -1.382 -0.124 1.00 90.62 81 PHE A C 1
ATOM 649 O O . PHE A 1 81 ? 10.367 -0.829 0.765 1.00 90.62 81 PHE A O 1
ATOM 656 N N . GLY A 1 82 ? 10.184 -1.437 -1.375 1.00 89.31 82 GLY A N 1
ATOM 657 C CA . GLY A 1 82 ? 11.500 -0.906 -1.745 1.00 89.31 82 GLY A CA 1
ATOM 658 C C . GLY A 1 82 ? 11.692 0.570 -1.366 1.00 89.31 82 GLY A C 1
ATOM 659 O O . GLY A 1 82 ? 10.852 1.420 -1.668 1.00 89.31 82 GLY A O 1
ATOM 660 N N . GLY A 1 83 ? 12.817 0.873 -0.713 1.00 88.81 83 GLY A N 1
ATOM 661 C CA . GLY A 1 83 ? 13.226 2.237 -0.367 1.00 88.81 83 GLY A CA 1
ATOM 662 C C . GLY A 1 83 ? 12.670 2.811 0.942 1.00 88.81 83 GLY A C 1
ATOM 663 O O . GLY A 1 83 ? 12.951 3.971 1.219 1.00 88.81 83 GLY A O 1
ATOM 664 N N . ILE A 1 84 ? 11.913 2.046 1.739 1.00 93.69 84 ILE A N 1
ATOM 665 C CA . ILE A 1 84 ? 11.503 2.442 3.101 1.00 93.69 84 ILE A CA 1
ATOM 666 C C . ILE A 1 84 ? 12.455 1.847 4.152 1.00 93.69 84 ILE A C 1
ATOM 668 O O . ILE A 1 84 ? 12.926 0.716 3.984 1.00 93.69 84 ILE A O 1
ATOM 672 N N . SER A 1 85 ? 12.735 2.580 5.235 1.00 96.75 85 SER A N 1
ATOM 673 C CA . SER A 1 85 ? 13.511 2.039 6.361 1.00 96.75 85 SER A CA 1
ATOM 674 C C . SER A 1 85 ? 12.682 1.056 7.204 1.00 96.75 85 SER A C 1
ATOM 676 O O . SER A 1 85 ? 11.452 1.002 7.103 1.00 96.75 85 SER A O 1
ATOM 678 N N . TYR A 1 86 ? 13.344 0.265 8.053 1.00 97.00 86 TYR A N 1
ATOM 679 C CA . TYR A 1 86 ? 12.638 -0.626 8.982 1.00 97.00 86 TYR A CA 1
ATOM 680 C C . TYR A 1 86 ? 11.807 0.160 9.999 1.00 97.00 86 TYR A C 1
ATOM 682 O O . TYR A 1 86 ? 10.660 -0.192 10.262 1.00 97.00 86 TYR A O 1
ATOM 690 N N . GLU A 1 87 ? 12.361 1.251 10.517 1.00 98.19 87 GLU A N 1
ATOM 691 C CA . GLU A 1 87 ? 11.728 2.118 11.507 1.00 98.19 87 GLU A CA 1
ATOM 692 C C . GLU A 1 87 ? 10.461 2.769 10.942 1.00 98.19 87 GLU A C 1
ATOM 694 O O . GLU A 1 87 ? 9.436 2.861 11.617 1.00 98.19 87 GLU A O 1
ATOM 699 N N . GLU A 1 88 ? 10.505 3.207 9.683 1.00 97.06 88 GLU A N 1
ATOM 700 C CA . GLU A 1 88 ? 9.345 3.782 9.006 1.00 97.06 88 GLU A CA 1
ATOM 701 C C . GLU A 1 88 ? 8.257 2.742 8.725 1.00 97.06 88 GLU A C 1
ATOM 703 O O . GLU A 1 88 ? 7.074 3.027 8.943 1.00 97.06 88 GLU A O 1
ATOM 708 N N . ALA A 1 89 ? 8.643 1.538 8.290 1.00 97.44 89 ALA A N 1
ATOM 709 C CA . ALA A 1 89 ? 7.713 0.430 8.088 1.00 97.44 89 ALA A CA 1
ATOM 710 C C . ALA A 1 89 ? 7.029 0.025 9.405 1.00 97.44 89 ALA A C 1
ATOM 712 O O . ALA A 1 89 ? 5.803 -0.101 9.459 1.00 97.44 89 ALA A O 1
ATOM 713 N N . GLU A 1 90 ? 7.797 -0.112 10.490 1.00 98.25 90 GLU A N 1
ATOM 714 C CA . GLU A 1 90 ? 7.264 -0.425 11.816 1.00 98.25 90 GLU A CA 1
ATOM 715 C C . GLU A 1 90 ? 6.332 0.680 12.320 1.00 98.25 90 GLU A C 1
ATOM 717 O O . GLU A 1 90 ? 5.226 0.393 12.784 1.00 98.25 90 GLU A O 1
ATOM 722 N N . ARG A 1 91 ? 6.737 1.951 12.194 1.00 98.19 91 ARG A N 1
ATOM 723 C CA . ARG A 1 91 ? 5.899 3.097 12.570 1.00 98.19 91 ARG A CA 1
ATOM 724 C C . ARG A 1 91 ? 4.567 3.064 11.826 1.00 98.19 91 ARG A C 1
ATOM 726 O O . ARG A 1 91 ? 3.525 3.209 12.459 1.00 98.19 91 ARG A O 1
ATOM 733 N N . SER A 1 92 ? 4.588 2.836 10.511 1.00 97.50 92 SER A N 1
ATOM 734 C CA . SER A 1 92 ? 3.374 2.732 9.692 1.00 97.50 92 SER A CA 1
ATOM 735 C C . SER A 1 92 ? 2.461 1.595 10.165 1.00 97.50 92 SER A C 1
ATOM 737 O O . SER A 1 92 ? 1.275 1.825 10.407 1.00 97.50 92 SER A O 1
ATOM 739 N N . MET A 1 93 ? 3.022 0.404 10.400 1.00 98.00 93 MET A N 1
ATOM 740 C CA . MET A 1 93 ? 2.287 -0.757 10.910 1.00 98.00 93 MET A CA 1
ATOM 741 C C . MET A 1 93 ? 1.656 -0.485 12.283 1.00 98.00 93 MET A C 1
ATOM 743 O O . MET A 1 93 ? 0.480 -0.783 12.498 1.00 98.00 93 MET A O 1
ATOM 747 N N . ARG A 1 94 ? 2.403 0.117 13.218 1.00 98.38 94 ARG A N 1
ATOM 748 C CA . ARG A 1 94 ? 1.893 0.459 14.557 1.00 98.38 94 ARG A CA 1
ATOM 749 C C . ARG A 1 94 ? 0.792 1.513 14.497 1.00 98.38 94 ARG A C 1
ATOM 751 O O . ARG A 1 94 ? -0.215 1.369 15.186 1.00 98.38 94 ARG A O 1
ATOM 758 N N . THR A 1 95 ? 0.948 2.541 13.664 1.00 98.25 95 THR A N 1
ATOM 759 C CA . THR A 1 95 ? -0.087 3.561 13.444 1.00 98.25 95 THR A CA 1
ATOM 760 C C . THR A 1 95 ? -1.354 2.940 12.862 1.00 98.25 95 THR A C 1
ATOM 762 O O . THR A 1 95 ? -2.447 3.214 13.354 1.00 98.25 95 THR A O 1
ATOM 765 N N . PHE A 1 96 ? -1.220 2.055 11.873 1.00 97.62 96 PHE A N 1
ATOM 766 C CA . PHE A 1 96 ? -2.348 1.326 11.300 1.00 97.62 96 PHE A CA 1
ATOM 767 C C . PHE A 1 96 ? -3.072 0.478 12.354 1.00 97.62 96 PHE A C 1
ATOM 769 O O . PHE A 1 96 ? -4.287 0.585 12.511 1.00 97.62 96 PHE A O 1
ATOM 776 N N . ALA A 1 97 ? -2.327 -0.312 13.131 1.00 97.00 97 ALA A N 1
ATOM 777 C CA . ALA A 1 97 ? -2.889 -1.152 14.184 1.00 97.00 97 ALA A CA 1
ATOM 778 C C . ALA A 1 97 ? -3.606 -0.338 15.273 1.00 97.00 97 ALA A C 1
ATOM 780 O O . ALA A 1 97 ? -4.638 -0.766 15.782 1.00 97.00 97 ALA A O 1
ATOM 781 N N . LYS A 1 98 ? -3.077 0.840 15.623 1.00 97.94 98 LYS A N 1
ATOM 782 C CA . LYS A 1 98 ? -3.642 1.701 16.668 1.00 97.94 98 LYS A CA 1
ATOM 783 C C . LYS A 1 98 ? -4.893 2.458 16.218 1.00 97.94 98 LYS A C 1
ATOM 785 O O . LYS A 1 98 ? -5.797 2.635 17.025 1.00 97.94 98 LYS A O 1
ATOM 79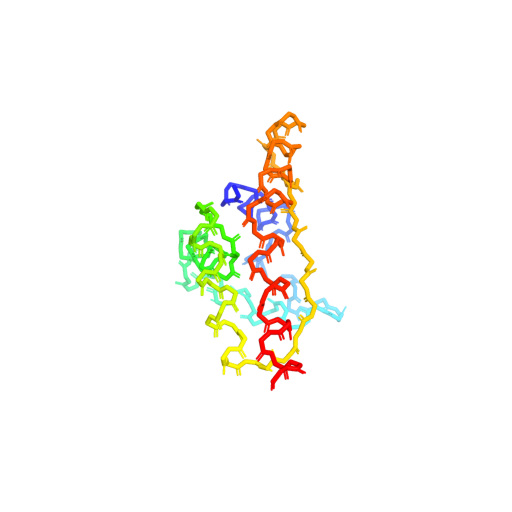0 N N . HIS A 1 99 ? -4.926 2.940 14.976 1.00 96.88 99 HIS A N 1
ATOM 791 C CA . HIS A 1 99 ? -5.945 3.898 14.530 1.00 96.88 99 HIS A CA 1
ATOM 792 C C . HIS A 1 99 ? -6.923 3.338 13.496 1.00 96.88 99 HIS A C 1
ATOM 794 O O . HIS A 1 99 ? -8.084 3.728 13.497 1.00 96.88 99 HIS A O 1
ATOM 800 N N . VAL A 1 100 ? -6.482 2.423 12.630 1.00 95.69 100 VAL A N 1
ATOM 801 C CA . VAL A 1 100 ? -7.318 1.887 11.547 1.00 95.69 100 VAL A CA 1
ATOM 802 C C . VAL A 1 100 ? -8.037 0.622 12.000 1.00 95.69 100 VAL A C 1
ATOM 804 O O . VAL A 1 100 ? -9.256 0.553 11.901 1.00 95.69 100 VAL A O 1
ATOM 807 N N . VAL A 1 101 ? -7.316 -0.359 12.555 1.00 94.06 101 VAL A N 1
ATOM 808 C CA . VAL A 1 101 ? -7.901 -1.661 12.936 1.00 94.06 101 VAL A CA 1
ATOM 809 C C . VAL A 1 101 ? -9.125 -1.537 13.859 1.00 94.06 101 VAL A C 1
ATOM 811 O O . VAL A 1 101 ? -10.115 -2.208 13.572 1.00 94.06 101 VAL A O 1
ATOM 814 N N . PRO A 1 102 ? -9.128 -0.704 14.923 1.00 93.50 102 PRO A N 1
ATOM 815 C CA . PRO A 1 102 ? -10.312 -0.550 15.769 1.00 93.50 102 PRO A CA 1
ATOM 816 C C . PRO A 1 102 ? -11.518 -0.009 14.994 1.00 93.50 102 PRO A C 1
ATOM 818 O O . PRO A 1 102 ? -12.601 -0.572 15.085 1.00 93.50 102 PRO A O 1
ATOM 821 N N . ALA A 1 103 ? -11.307 1.009 14.152 1.00 91.81 103 ALA A N 1
ATOM 822 C CA . ALA A 1 103 ? -12.374 1.610 13.357 1.00 91.81 103 ALA A CA 1
ATOM 823 C C . ALA A 1 103 ? -13.013 0.610 12.380 1.00 91.81 103 ALA A C 1
ATOM 825 O O . ALA A 1 103 ? -14.227 0.633 12.208 1.00 91.81 103 ALA A O 1
ATOM 826 N N . LEU A 1 104 ? -12.212 -0.276 11.772 1.00 87.69 104 LEU A N 1
ATOM 827 C CA . LEU A 1 104 ? -12.718 -1.328 10.883 1.00 87.69 104 LEU A CA 1
ATOM 828 C C . LEU A 1 104 ? -13.507 -2.400 11.654 1.00 87.69 104 LEU A C 1
ATOM 830 O O . LEU A 1 104 ? -14.544 -2.855 11.184 1.00 87.69 104 LEU A O 1
ATOM 834 N N . LYS A 1 105 ? -13.057 -2.781 12.858 1.00 84.25 105 LYS A N 1
ATOM 835 C CA . LYS A 1 105 ? -13.766 -3.753 13.713 1.00 84.25 105 LYS A CA 1
ATOM 836 C C . LYS A 1 105 ? -15.104 -3.222 14.225 1.00 84.25 105 LYS A C 1
ATOM 838 O O . LYS A 1 105 ? -16.069 -3.975 14.310 1.00 84.25 105 LYS A O 1
ATOM 843 N N . ASP A 1 106 ? -15.186 -1.924 14.501 1.00 77.94 106 ASP A N 1
ATOM 844 C CA . ASP A 1 106 ? -16.443 -1.274 14.881 1.00 77.94 106 ASP A CA 1
ATOM 845 C C . ASP A 1 106 ? -17.484 -1.290 13.745 1.00 77.94 106 ASP A C 1
ATOM 847 O O . ASP A 1 106 ? -18.663 -1.024 13.983 1.00 77.94 106 ASP A O 1
ATOM 851 N N . TRP A 1 107 ? -17.092 -1.554 12.493 1.00 71.19 107 TRP A N 1
ATOM 852 C CA . TRP A 1 107 ? -18.040 -1.722 11.380 1.00 71.19 107 TRP A CA 1
ATOM 853 C C . TRP A 1 107 ? -18.682 -3.093 11.398 1.00 71.19 107 TRP A C 1
ATOM 855 O O . TRP A 1 107 ? -19.890 -3.201 11.214 1.00 71.19 107 TRP A O 1
ATOM 865 N N . ASP A 1 108 ? -17.872 -4.109 11.668 1.00 60.34 108 ASP A N 1
ATOM 866 C CA . ASP A 1 108 ? -18.315 -5.490 11.802 1.00 60.34 108 ASP A CA 1
ATOM 867 C C . ASP A 1 108 ? -19.286 -5.622 12.993 1.00 60.34 108 ASP A C 1
ATOM 869 O O . ASP A 1 108 ? -20.402 -6.122 12.865 1.00 60.34 108 ASP A O 1
ATOM 873 N N . ALA A 1 109 ? -18.953 -4.995 14.129 1.00 57.41 109 ALA A N 1
ATOM 874 C CA . ALA A 1 109 ? -19.834 -4.943 15.300 1.00 57.41 109 ALA A CA 1
ATOM 875 C C . ALA A 1 109 ? -21.180 -4.234 15.036 1.00 57.41 109 ALA A C 1
ATOM 877 O O . ALA A 1 109 ? -22.205 -4.642 15.575 1.00 57.41 109 ALA A O 1
ATOM 878 N N . ARG A 1 110 ? -21.202 -3.198 14.184 1.00 53.97 110 ARG A N 1
ATOM 879 C CA . ARG A 1 110 ? -22.434 -2.497 13.769 1.00 53.97 110 ARG A CA 1
ATOM 880 C C . ARG A 1 110 ? -23.336 -3.317 12.850 1.00 53.97 110 ARG A C 1
ATOM 882 O O . ARG A 1 110 ? -24.479 -2.925 12.650 1.00 53.97 110 ARG A O 1
ATOM 889 N N . LYS A 1 111 ? -22.835 -4.409 12.274 1.00 50.53 111 LYS A N 1
ATOM 890 C CA . LYS A 1 111 ? -23.624 -5.352 11.472 1.00 50.53 111 LYS A CA 1
ATOM 891 C C . LYS A 1 111 ? -24.186 -6.512 12.291 1.00 50.53 111 LYS A C 1
ATOM 893 O O . LYS A 1 111 ? -25.125 -7.159 11.839 1.00 50.53 111 LYS A O 1
ATOM 898 N N . ALA A 1 112 ? -23.620 -6.767 13.470 1.00 42.25 112 ALA A N 1
ATOM 899 C CA . ALA A 1 112 ? -24.070 -7.803 14.397 1.00 42.25 112 ALA A CA 1
ATOM 900 C C . ALA A 1 112 ? -25.169 -7.335 15.379 1.00 42.25 112 ALA A C 1
ATOM 902 O O . ALA A 1 112 ? -25.683 -8.160 16.137 1.00 42.25 112 ALA A O 1
ATOM 903 N N . ALA A 1 113 ? -25.510 -6.040 15.382 1.00 36.47 113 ALA A N 1
ATOM 904 C CA . ALA A 1 113 ? -26.568 -5.417 16.187 1.00 36.47 113 ALA A CA 1
ATOM 905 C C . ALA A 1 113 ? -27.755 -5.008 15.306 1.00 36.47 113 ALA A C 1
ATOM 907 O O . ALA A 1 113 ? -28.902 -5.119 15.795 1.00 36.47 113 ALA A O 1
#

Solvent-accessible surface area (backbone atoms only — not comparable to full-atom values): 6648 Å² total; per-residue (Å²): 104,51,70,36,51,52,50,51,42,60,72,69,42,52,73,49,72,70,38,49,78,34,88,95,33,47,75,48,34,60,48,17,56,51,47,64,73,48,33,76,65,44,49,36,50,53,55,51,70,76,42,80,63,78,54,57,68,53,28,48,54,50,50,51,56,48,35,77,74,68,50,89,77,87,86,85,87,82,59,75,60,66,94,62,55,72,67,57,22,50,49,51,46,51,50,41,60,70,58,32,50,57,61,58,50,55,52,57,55,66,71,78,110

pLDDT: mean 85.14, std 11.4, range [36.47, 98.38]

Sequence (113 aa):
MTKYLLTVLDHYEFAGDHLKDAKGYEAYGDAVEAIRAFGKEGMAAGYLDVTAWGTPEQIIEKYQKRYELLGDFDINPCFRFGGISYEEAERSMRTFAKHVVPALKDWDARKAA

Radius o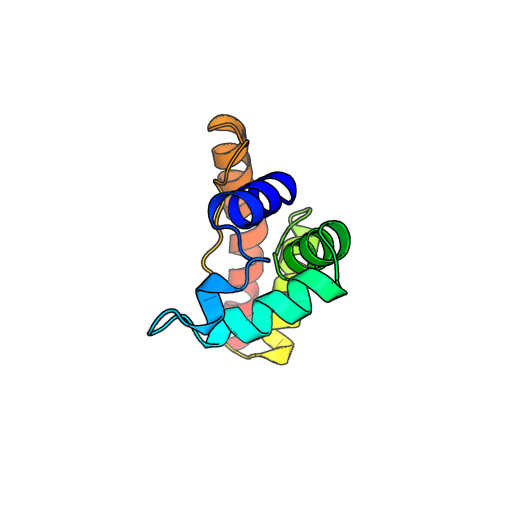f gyration: 17.54 Å; Cα contacts (8 Å, |Δi|>4): 75; chains: 1; bounding box: 40×28×43 Å

Secondary structure (DSSP, 8-state):
-HHHHHHHHHHTTTTSGGGTSSTT-HHHHHHHHHHHHHHHHHHHHHHHHHS--SSHHHHHHHHHHHHHHH-S---------TT--HHHHHHHHHHHHHHHHHHHHHHHHTT--

Mean predicted aligned error: 6.32 Å

Foldseek 3Di:
DLVLVVCVCVVVVLLDCVQCVDPPSVVSNVVNVVCVVCDSVNVSVVVVVPDLDDALVSSQVVVVVCCVVPPDDDDDDDLDTPPDDPVNSVVVVVNCVVRNVVSVVVVVVVVVD